Protein AF-A0A0F9I483-F1 (afdb_monomer_lite)

Foldseek 3Di:
DCVLCVVLVVLVADVVLLCVLCVVCLLLCLLCVLLVHHCVVCVPCLLPPQAQVSCQVSVVVLVVVLVVLQVCQVPVVSQDPVGDRVNVSNHVLNSLSSLCSNLVSCSSNLHDDDPVSLVSPLVSLDCVNVVVPPDDPVCSVVSNVNSVSSNVSSVVSNVVVVD

pLDDT: mean 85.79, std 10.81, range [48.97, 96.69]

Organism: NCBI:txid412755

Radius of gyration: 15.45 Å; chains: 1; bounding box: 38×33×45 Å

Secondary structure (DSSP, 8-state):
-HHHHHHHHHTT--THHHHTTSGGGHHHHHHHHHTT--HHHHTT-HHHHS-HHHHHHHHHHHHHHHHHHHHHHH-GGG--SSPPTTTT--SHHHHHHHHHHHHHHHHHHT----HHHHHHHHHHT-HHHHTTS---HHHHHHHHHHHHHHHHHHHHHHHHTT-

Structure (mmCIF, N/CA/C/O backbone):
data_AF-A0A0F9I483-F1
#
_entry.id   AF-A0A0F9I483-F1
#
loop_
_atom_site.group_PDB
_atom_site.id
_atom_site.type_symbol
_atom_site.label_atom_id
_atom_site.label_alt_id
_atom_site.label_comp_id
_atom_site.label_asym_id
_atom_site.label_entity_id
_atom_site.label_seq_id
_atom_site.pdbx_PDB_ins_code
_atom_site.Cartn_x
_atom_site.Cartn_y
_atom_site.Cartn_z
_atom_site.occ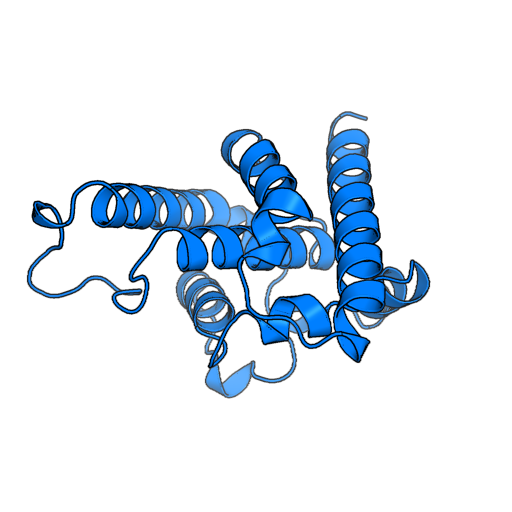upancy
_atom_site.B_iso_or_equiv
_atom_site.auth_seq_id
_atom_site.auth_comp_id
_atom_site.auth_asym_id
_atom_site.auth_atom_id
_atom_site.pdbx_PDB_model_num
ATOM 1 N N . MET A 1 1 ? -13.875 12.652 8.791 1.00 48.97 1 MET A N 1
ATOM 2 C CA . MET A 1 1 ? -13.293 12.357 7.469 1.00 48.97 1 MET A CA 1
ATOM 3 C C . MET A 1 1 ? -12.050 13.203 7.185 1.00 48.97 1 MET A C 1
ATOM 5 O O . MET A 1 1 ? -11.008 12.592 7.037 1.00 48.97 1 MET A O 1
ATOM 9 N N . LEU A 1 2 ? -12.075 14.548 7.303 1.00 53.81 2 LEU A N 1
ATOM 10 C CA . LEU A 1 2 ? -10.842 15.360 7.508 1.00 53.81 2 LEU A CA 1
ATOM 11 C C . LEU A 1 2 ? -9.978 14.794 8.660 1.00 53.81 2 LEU A C 1
ATOM 13 O O . LEU A 1 2 ? -8.786 14.566 8.518 1.00 53.81 2 LEU A O 1
ATOM 17 N N . LYS A 1 3 ? -10.641 14.369 9.744 1.00 59.66 3 LYS A N 1
ATOM 18 C CA . LYS A 1 3 ? -10.014 13.845 10.966 1.00 59.66 3 LYS A CA 1
ATOM 19 C C . LYS A 1 3 ? -9.013 12.686 10.810 1.00 59.66 3 LYS A C 1
ATOM 21 O O . LYS A 1 3 ? -8.141 12.621 11.661 1.00 59.66 3 LYS A O 1
ATOM 26 N N . VAL A 1 4 ? -9.130 11.771 9.834 1.00 65.25 4 VAL A N 1
ATOM 27 C CA . VAL A 1 4 ? -8.227 10.590 9.764 1.00 65.25 4 VAL A CA 1
ATOM 28 C C . VAL A 1 4 ? -6.955 10.905 8.986 1.00 65.25 4 VAL A C 1
ATOM 30 O O . VAL A 1 4 ? -5.868 10.588 9.451 1.00 65.25 4 VAL A O 1
ATOM 33 N N . MET A 1 5 ? -7.063 11.601 7.852 1.00 69.12 5 MET A N 1
ATOM 34 C CA . MET A 1 5 ? -5.885 12.114 7.147 1.00 69.12 5 MET A CA 1
ATOM 35 C C . MET A 1 5 ? -5.147 13.144 8.010 1.00 69.12 5 MET A C 1
ATOM 37 O O . MET A 1 5 ? -3.932 13.045 8.159 1.00 69.12 5 MET A O 1
ATOM 41 N N . ASP A 1 6 ? -5.885 14.031 8.685 1.00 73.56 6 ASP A N 1
ATOM 42 C CA . ASP A 1 6 ? -5.318 14.939 9.685 1.00 73.56 6 ASP A CA 1
ATOM 43 C C . ASP A 1 6 ? -4.667 14.180 10.847 1.00 73.56 6 ASP A C 1
ATOM 45 O O . ASP A 1 6 ? -3.676 14.646 11.395 1.00 73.56 6 ASP A O 1
ATOM 49 N N . GLU A 1 7 ? -5.203 13.022 11.244 1.00 79.00 7 GLU A N 1
ATOM 50 C CA . GLU A 1 7 ? -4.626 12.188 12.303 1.00 79.00 7 GLU A CA 1
ATOM 51 C C . GLU A 1 7 ? -3.341 11.495 11.842 1.00 79.00 7 GLU A C 1
ATOM 53 O O . GLU A 1 7 ? -2.370 11.494 12.589 1.00 79.00 7 GLU A O 1
ATOM 58 N N . LEU A 1 8 ? -3.283 10.953 10.623 1.00 82.12 8 LEU A N 1
ATOM 59 C CA . LEU A 1 8 ? -2.049 10.377 10.076 1.00 82.12 8 LEU A CA 1
ATOM 60 C C . LEU A 1 8 ? -0.957 11.446 9.946 1.00 82.12 8 LEU A C 1
ATOM 62 O O . LEU A 1 8 ? 0.169 11.228 10.393 1.00 82.12 8 LEU A O 1
ATOM 66 N N . ILE A 1 9 ? -1.318 12.631 9.444 1.00 82.88 9 ILE A N 1
ATOM 67 C CA . ILE A 1 9 ? -0.421 13.792 9.365 1.00 82.88 9 ILE A CA 1
ATOM 68 C C . ILE A 1 9 ? 0.003 14.245 10.768 1.00 82.88 9 ILE A C 1
ATOM 70 O O . ILE A 1 9 ? 1.183 14.494 11.008 1.00 82.88 9 ILE A O 1
ATOM 74 N N . ARG A 1 10 ? -0.921 14.286 11.737 1.00 84.62 10 ARG A N 1
ATOM 75 C CA . ARG A 1 10 ? -0.621 14.591 13.148 1.00 84.62 10 ARG A CA 1
ATOM 76 C C . ARG A 1 10 ? 0.316 13.560 13.773 1.00 84.62 10 ARG A C 1
ATOM 78 O O . ARG A 1 10 ? 1.150 13.924 14.596 1.00 84.62 10 ARG A O 1
ATOM 85 N N . ARG A 1 11 ? 0.220 12.295 13.361 1.00 82.50 11 ARG A N 1
ATOM 86 C CA . ARG A 1 11 ? 1.154 11.217 13.725 1.00 82.50 11 ARG A CA 1
ATOM 87 C C . ARG A 1 11 ? 2.468 11.265 12.941 1.00 82.50 11 ARG A C 1
ATOM 89 O O . ARG A 1 11 ? 3.332 10.419 13.150 1.00 82.50 11 ARG A O 1
ATOM 96 N N . GLY A 1 12 ? 2.643 12.269 12.084 1.00 82.62 12 GLY A N 1
ATOM 97 C CA . GLY A 1 12 ? 3.871 12.540 11.350 1.00 82.62 12 GLY A CA 1
ATOM 98 C C . GLY A 1 12 ? 4.027 11.745 10.058 1.00 82.62 12 GLY A C 1
ATOM 99 O O . GLY A 1 12 ? 5.083 11.854 9.438 1.00 82.62 12 GLY A O 1
ATOM 100 N N . LEU A 1 13 ? 3.019 10.965 9.649 1.00 85.88 13 LEU A N 1
ATOM 101 C CA . LEU A 1 13 ? 3.031 10.293 8.355 1.00 85.88 13 LEU A CA 1
ATOM 102 C C . LEU A 1 13 ? 2.711 11.318 7.267 1.00 85.88 13 LEU A C 1
ATOM 104 O O . LEU A 1 13 ? 1.664 11.961 7.318 1.00 85.88 13 LEU A O 1
ATOM 108 N N . ASN A 1 14 ? 3.581 11.435 6.266 1.00 84.94 14 ASN A N 1
ATOM 109 C CA . ASN A 1 14 ? 3.236 12.102 5.019 1.00 84.94 14 ASN A CA 1
ATOM 110 C C . ASN A 1 14 ? 2.712 11.053 4.020 1.00 84.94 14 ASN A C 1
ATOM 112 O O . ASN A 1 14 ? 3.526 10.383 3.394 1.00 84.94 14 ASN A O 1
ATOM 116 N N . PRO A 1 15 ? 1.392 10.870 3.859 1.00 74.31 15 PRO A N 1
ATOM 117 C CA . PRO A 1 15 ? 0.861 9.845 2.961 1.00 74.31 15 PRO A CA 1
ATOM 118 C C . PRO A 1 15 ? 1.107 10.153 1.480 1.00 74.31 15 PRO A C 1
ATOM 120 O O . PRO A 1 15 ? 1.125 9.236 0.663 1.00 74.31 15 PRO A O 1
ATOM 123 N N . PHE A 1 16 ? 1.348 11.422 1.134 1.00 74.75 16 PHE A N 1
ATOM 124 C CA . PHE A 1 16 ? 1.696 11.813 -0.230 1.00 74.75 16 PHE A CA 1
ATOM 125 C C . PHE A 1 16 ? 3.015 11.175 -0.686 1.00 74.75 16 PHE A C 1
ATOM 127 O O . PHE A 1 16 ? 3.128 10.802 -1.840 1.00 74.75 16 PHE A O 1
ATOM 134 N N . ASP A 1 17 ? 3.956 10.932 0.232 1.00 78.81 17 ASP A N 1
ATOM 135 C CA . ASP A 1 17 ? 5.231 10.248 -0.048 1.00 78.81 17 ASP A CA 1
ATOM 136 C C . ASP A 1 17 ? 5.059 8.797 -0.529 1.00 78.81 17 ASP A C 1
ATOM 138 O O . ASP A 1 17 ? 5.919 8.262 -1.219 1.00 78.81 17 ASP A O 1
ATOM 142 N N . ILE A 1 18 ? 3.962 8.138 -0.146 1.00 77.69 18 ILE A N 1
ATOM 143 C CA . ILE A 1 18 ? 3.635 6.782 -0.602 1.00 77.69 18 ILE A CA 1
ATOM 144 C C . ILE A 1 18 ? 2.791 6.849 -1.877 1.00 77.69 18 ILE A C 1
ATOM 146 O O . ILE A 1 18 ? 3.040 6.079 -2.796 1.00 77.69 18 ILE A O 1
ATOM 150 N N . ASN A 1 19 ? 1.844 7.786 -1.971 1.00 72.62 19 ASN A N 1
ATOM 151 C CA . ASN A 1 19 ? 1.052 7.974 -3.190 1.00 72.62 19 ASN A CA 1
ATOM 152 C C . ASN A 1 19 ? 1.914 8.400 -4.389 1.00 72.62 19 ASN A C 1
ATOM 154 O O . ASN A 1 19 ? 1.614 8.019 -5.510 1.00 72.62 19 ASN A O 1
ATOM 158 N N . GLU A 1 20 ? 3.002 9.143 -4.171 1.00 76.88 20 GLU A N 1
ATOM 159 C CA . GLU A 1 20 ? 3.948 9.521 -5.231 1.00 76.88 20 GLU A CA 1
ATOM 160 C C . GLU A 1 20 ? 4.688 8.320 -5.847 1.00 76.88 20 GLU A C 1
ATOM 162 O O . GLU A 1 20 ? 5.203 8.440 -6.958 1.00 76.88 20 GLU A O 1
ATOM 167 N N . LEU A 1 21 ? 4.722 7.165 -5.166 1.00 77.56 21 LEU A N 1
ATOM 168 C CA . LEU A 1 21 ? 5.232 5.919 -5.748 1.00 77.56 21 LEU A CA 1
ATOM 169 C C . LEU A 1 21 ? 4.247 5.256 -6.708 1.00 77.56 21 LEU A C 1
ATOM 171 O O . LEU A 1 21 ? 4.668 4.508 -7.585 1.00 77.56 21 LEU A O 1
ATOM 175 N N . ASP A 1 22 ? 2.951 5.509 -6.544 1.00 77.19 22 ASP A N 1
ATOM 176 C CA . ASP A 1 22 ? 1.921 5.015 -7.448 1.00 77.19 22 ASP A CA 1
ATOM 177 C C . ASP A 1 22 ? 1.876 5.913 -8.689 1.00 77.19 22 ASP A C 1
ATOM 179 O O . ASP A 1 22 ? 1.043 6.813 -8.809 1.00 77.19 22 ASP A O 1
ATOM 183 N N . HIS A 1 23 ? 2.844 5.724 -9.591 1.00 70.69 23 HIS A N 1
ATOM 184 C CA . HIS A 1 23 ? 2.950 6.497 -10.826 1.00 70.69 23 HIS A CA 1
ATOM 185 C C . HIS A 1 23 ? 1.619 6.477 -11.593 1.00 70.69 23 HIS A C 1
ATOM 187 O O . HIS A 1 23 ? 1.057 5.420 -11.857 1.00 70.69 23 HIS A O 1
ATOM 193 N N . GLU A 1 24 ? 1.110 7.663 -11.946 1.00 73.38 24 GLU A N 1
ATOM 194 C CA . GLU A 1 24 ? -0.213 7.851 -12.571 1.00 73.38 24 GLU A CA 1
ATOM 195 C C . GLU A 1 24 ? -1.411 7.349 -11.736 1.00 73.38 24 GLU A C 1
ATOM 197 O O . GLU A 1 24 ? -2.506 7.192 -12.279 1.00 73.38 24 GLU A O 1
ATOM 202 N N . HIS A 1 25 ? -1.239 7.144 -10.424 1.00 80.88 25 HIS A N 1
ATOM 203 C CA . HIS A 1 25 ? -2.281 6.687 -9.495 1.00 80.88 25 HIS A CA 1
ATOM 204 C C . HIS A 1 25 ? -2.912 5.347 -9.908 1.00 80.88 25 HIS A C 1
ATOM 206 O O . HIS A 1 25 ? -4.126 5.155 -9.799 1.00 80.88 25 HIS A O 1
ATOM 212 N N . GLN A 1 26 ? -2.117 4.430 -10.461 1.00 88.25 26 GLN A N 1
ATOM 213 C CA . GLN A 1 26 ? -2.612 3.201 -11.075 1.00 88.25 26 GLN A CA 1
ATOM 214 C C . GLN A 1 26 ? -3.216 2.222 -10.057 1.00 88.25 26 GLN A C 1
ATOM 216 O O . GLN A 1 26 ? -4.313 1.706 -10.301 1.00 88.25 26 GLN A O 1
ATOM 221 N N . TRP A 1 27 ? -2.567 1.995 -8.910 1.00 90.44 27 TRP A N 1
ATOM 222 C CA . TRP A 1 27 ? -3.110 1.181 -7.815 1.00 90.44 27 TRP A CA 1
ATOM 223 C C . TRP A 1 27 ? -4.307 1.842 -7.151 1.00 90.44 27 TRP A C 1
ATOM 225 O O . TRP A 1 27 ? -5.318 1.178 -6.913 1.00 90.44 27 TRP A O 1
ATOM 235 N N . GLU A 1 28 ? -4.216 3.140 -6.874 1.00 87.12 28 GLU A N 1
ATOM 236 C CA . GLU A 1 28 ? -5.311 3.934 -6.326 1.00 87.12 28 GLU A CA 1
ATOM 237 C C . GLU A 1 28 ? -6.558 3.809 -7.208 1.00 87.12 28 GLU A C 1
ATOM 239 O O . GLU A 1 28 ? -7.619 3.384 -6.739 1.00 87.12 28 GLU A O 1
ATOM 244 N N . ARG A 1 29 ? -6.416 4.096 -8.506 1.00 86.44 29 ARG A N 1
ATOM 245 C CA . ARG A 1 29 ? -7.482 3.949 -9.497 1.00 86.44 29 ARG A CA 1
ATOM 246 C C . ARG A 1 29 ? -8.014 2.526 -9.527 1.00 86.44 29 ARG A C 1
ATOM 248 O O . ARG A 1 29 ? -9.226 2.323 -9.512 1.00 86.44 29 ARG A O 1
ATOM 255 N N . PHE A 1 30 ? -7.125 1.538 -9.552 1.00 90.88 30 PHE A N 1
ATOM 256 C CA . PHE A 1 30 ? -7.514 0.136 -9.605 1.00 90.88 30 PHE A CA 1
ATOM 257 C C . PHE A 1 30 ? -8.378 -0.271 -8.406 1.00 90.88 30 PHE A C 1
ATOM 259 O O . PHE A 1 30 ? -9.435 -0.873 -8.605 1.00 90.88 30 PHE A O 1
ATOM 266 N N . PHE A 1 31 ? -7.985 0.097 -7.183 1.00 91.25 31 PHE A N 1
ATOM 267 C CA . PHE A 1 31 ? -8.763 -0.204 -5.982 1.00 91.25 31 PHE A CA 1
ATOM 268 C C . PHE A 1 31 ? -10.102 0.534 -5.947 1.00 91.25 31 PHE A C 1
ATOM 270 O O . PHE A 1 31 ? -11.111 -0.084 -5.606 1.00 91.25 31 PHE A O 1
ATOM 277 N N . LEU A 1 32 ? -10.147 1.815 -6.333 1.00 88.19 32 LEU A N 1
ATOM 278 C CA . LEU A 1 32 ? -11.410 2.558 -6.405 1.00 88.19 32 LEU A CA 1
ATOM 279 C C . LEU A 1 32 ? -12.373 1.919 -7.407 1.00 88.19 32 LEU A C 1
ATOM 281 O O . LEU A 1 32 ? -13.519 1.638 -7.061 1.00 88.19 32 LEU A O 1
ATOM 285 N N . GLU A 1 33 ? -11.902 1.605 -8.611 1.00 89.56 33 GLU A N 1
ATOM 286 C CA . GLU A 1 33 ? -12.759 1.002 -9.623 1.00 89.56 33 GLU A CA 1
ATOM 287 C C . GLU A 1 33 ? -13.196 -0.427 -9.251 1.00 89.56 33 GLU A C 1
ATOM 289 O O . GLU A 1 33 ? -14.297 -0.833 -9.619 1.00 89.56 33 GLU A O 1
ATOM 294 N N . LEU A 1 34 ? -12.363 -1.210 -8.547 1.00 90.81 34 LEU A N 1
ATOM 295 C CA . LEU A 1 34 ? -12.789 -2.501 -7.981 1.00 90.81 34 LEU A CA 1
ATOM 296 C C . LEU A 1 34 ? -13.900 -2.321 -6.944 1.00 90.81 34 LEU A C 1
ATOM 298 O O . LEU A 1 34 ? -14.825 -3.122 -6.894 1.00 90.81 34 LEU A O 1
ATOM 302 N N . CYS A 1 35 ? -13.854 -1.234 -6.177 1.00 89.44 35 CYS A N 1
ATOM 303 C CA . CYS A 1 35 ? -14.901 -0.879 -5.227 1.00 89.44 35 CYS A CA 1
ATOM 304 C C . CYS A 1 35 ? -16.151 -0.259 -5.882 1.00 89.44 35 CYS A C 1
ATOM 306 O O . CYS A 1 35 ? -17.030 0.236 -5.175 1.00 89.44 35 CYS A O 1
ATOM 308 N N . GLY A 1 36 ? -16.235 -0.247 -7.219 1.00 87.31 36 GLY A N 1
ATOM 309 C CA . GLY A 1 36 ? -17.342 0.357 -7.964 1.00 87.31 36 GLY A CA 1
ATOM 310 C C . GLY A 1 36 ? -17.355 1.888 -7.927 1.00 87.31 36 GLY A C 1
ATOM 311 O O . GLY A 1 36 ? -18.394 2.496 -8.178 1.00 87.31 36 GLY A O 1
ATOM 312 N N . LEU A 1 37 ? -16.224 2.511 -7.591 1.00 85.69 37 LEU A N 1
ATOM 313 C CA . LEU A 1 37 ? -16.071 3.957 -7.498 1.00 85.69 37 LEU A CA 1
ATOM 314 C C . LEU A 1 37 ? -15.388 4.494 -8.754 1.00 85.69 37 LEU A C 1
ATOM 316 O O . LEU A 1 37 ? -14.415 3.927 -9.249 1.00 85.69 37 LEU A O 1
ATOM 320 N N . ASP A 1 38 ? -15.894 5.613 -9.260 1.00 80.56 38 ASP A N 1
ATOM 321 C CA . ASP A 1 38 ? -15.312 6.279 -10.418 1.00 80.56 38 ASP A CA 1
ATOM 322 C C . ASP A 1 38 ? -14.125 7.154 -9.990 1.00 80.56 38 ASP A C 1
ATOM 324 O O . ASP A 1 38 ? -14.268 8.079 -9.186 1.00 80.56 38 ASP A O 1
ATOM 328 N N . PHE A 1 39 ? -12.945 6.858 -10.535 1.00 73.81 39 PHE A N 1
ATOM 329 C CA . PHE A 1 39 ? -11.713 7.586 -10.250 1.00 73.81 39 PHE A CA 1
ATOM 330 C C . PHE A 1 39 ? -11.771 9.048 -10.723 1.00 73.81 39 PHE A C 1
ATOM 332 O O . PHE A 1 39 ? -11.297 9.930 -10.006 1.00 73.81 39 PHE A O 1
ATOM 339 N N . GLU A 1 40 ? -12.408 9.344 -11.864 1.00 71.12 40 GLU A N 1
ATOM 340 C CA . GLU A 1 40 ? -12.457 10.708 -12.420 1.00 71.12 40 GLU A CA 1
ATOM 341 C C . GLU A 1 40 ? -13.258 11.664 -11.527 1.00 71.12 40 GLU A C 1
ATOM 343 O O . GLU A 1 40 ? -12.912 12.837 -11.379 1.00 71.12 40 GLU A O 1
ATOM 348 N N . THR A 1 41 ? -14.282 11.148 -10.848 1.00 64.19 41 THR A N 1
ATOM 349 C CA . THR A 1 41 ? -15.058 11.910 -9.857 1.00 64.19 41 THR A CA 1
ATOM 350 C C . THR A 1 41 ? -14.417 11.922 -8.462 1.00 64.19 41 THR A C 1
ATOM 352 O O . THR A 1 41 ? -14.828 12.708 -7.605 1.00 64.19 41 THR A O 1
ATOM 355 N N . SER A 1 42 ? -13.381 11.104 -8.236 1.00 61.69 42 SER A N 1
ATOM 356 C CA . SER A 1 42 ? -12.798 10.820 -6.913 1.00 61.69 42 SER A CA 1
ATOM 357 C C . SER A 1 42 ? -11.351 11.295 -6.727 1.00 61.69 42 SER A C 1
ATOM 359 O O . SER A 1 42 ? -10.808 11.129 -5.632 1.00 61.69 42 SER A O 1
ATOM 361 N N . TYR A 1 43 ? -10.758 11.945 -7.737 1.00 52.56 43 TYR A N 1
ATOM 362 C CA . TYR A 1 43 ? -9.336 12.335 -7.864 1.00 52.56 43 TYR A CA 1
ATOM 363 C C . TYR A 1 43 ? -8.735 13.142 -6.683 1.00 52.56 43 TYR A C 1
ATOM 365 O O . TYR A 1 43 ? -7.537 13.392 -6.636 1.00 52.56 43 TYR A O 1
ATOM 373 N N . SER A 1 44 ? -9.533 13.584 -5.702 1.00 53.56 44 SER A N 1
ATOM 374 C CA . SER A 1 44 ? -9.059 14.363 -4.538 1.00 53.56 44 SER A CA 1
ATOM 375 C C . SER A 1 44 ? -9.278 13.687 -3.180 1.00 53.56 44 SER A C 1
ATOM 377 O O . SER A 1 44 ? -9.193 14.343 -2.131 1.00 53.56 44 SER A O 1
ATOM 379 N N . CYS A 1 45 ? -9.656 12.405 -3.163 1.00 53.31 45 CYS A N 1
ATOM 380 C CA . CYS A 1 45 ? -10.287 11.859 -1.973 1.00 53.31 45 CYS A CA 1
ATOM 381 C C . CYS A 1 45 ? -10.258 10.336 -1.804 1.00 53.31 45 CYS A C 1
ATOM 383 O O . CYS A 1 45 ? -11.263 9.766 -1.377 1.00 53.31 45 CYS A O 1
ATOM 385 N N . LEU A 1 46 ? -9.092 9.701 -1.971 1.00 56.72 46 LEU A N 1
ATOM 386 C CA . LEU A 1 46 ? -8.835 8.323 -1.510 1.00 56.72 46 LEU A CA 1
ATOM 387 C C . LEU A 1 46 ? -9.516 8.015 -0.166 1.00 56.72 46 LEU A C 1
ATOM 389 O O . LEU A 1 46 ? -10.264 7.059 -0.059 1.00 56.72 46 LEU A O 1
ATOM 393 N N . GLY A 1 47 ? -9.360 8.893 0.832 1.00 54.97 47 GLY A N 1
ATOM 394 C CA . GLY A 1 47 ? -9.996 8.745 2.148 1.00 54.97 47 GLY A CA 1
ATOM 395 C C . GLY A 1 47 ? -11.393 9.366 2.323 1.00 54.97 47 GLY A C 1
ATOM 396 O O . GLY A 1 47 ? -11.911 9.320 3.438 1.00 54.97 47 GLY A O 1
ATOM 397 N N . LYS A 1 48 ? -11.993 10.003 1.301 1.00 63.25 48 LYS A N 1
ATOM 398 C CA . LYS A 1 48 ? -13.388 10.501 1.386 1.00 63.25 48 LYS A CA 1
ATOM 399 C C . LYS A 1 48 ? -14.398 9.643 0.629 1.00 63.25 48 LYS A C 1
ATOM 401 O O . LYS A 1 48 ? -15.576 9.735 0.957 1.00 63.25 48 LYS A O 1
ATOM 406 N N . VAL A 1 49 ? -13.967 8.861 -0.362 1.00 75.81 49 VAL A N 1
ATOM 407 C CA . VAL A 1 49 ? -14.893 8.085 -1.205 1.00 75.81 49 VAL A CA 1
ATOM 408 C C . VAL A 1 49 ? -14.982 6.633 -0.751 1.00 75.81 49 VAL A C 1
ATOM 410 O O . VAL A 1 49 ? -16.086 6.110 -0.612 1.00 75.81 49 VAL A O 1
ATOM 413 N N . ILE A 1 50 ? -13.852 5.992 -0.446 1.00 85.62 50 ILE A N 1
ATOM 414 C CA . ILE A 1 50 ? -13.872 4.622 0.065 1.00 85.62 50 ILE A CA 1
ATOM 415 C C . ILE A 1 50 ? -14.135 4.637 1.576 1.00 85.62 50 ILE A C 1
ATOM 417 O O . ILE A 1 50 ? -13.402 5.250 2.355 1.00 85.62 50 ILE A O 1
ATOM 421 N N . THR A 1 51 ? -15.227 4.010 2.006 1.00 89.06 51 THR A N 1
ATOM 422 C CA . THR A 1 51 ? -15.517 3.838 3.435 1.00 89.06 51 THR A CA 1
ATOM 423 C C . THR A 1 51 ? -14.912 2.536 3.940 1.00 89.06 51 THR A C 1
ATOM 425 O O . THR A 1 51 ? -14.474 1.689 3.158 1.00 89.06 51 THR A O 1
ATOM 428 N N . ARG A 1 52 ? -14.917 2.356 5.264 1.00 91.81 52 ARG A N 1
ATOM 429 C CA . ARG A 1 52 ? -14.553 1.086 5.892 1.00 91.81 52 ARG A CA 1
ATOM 430 C C . ARG A 1 52 ? -15.349 -0.072 5.309 1.00 91.81 52 ARG A C 1
ATOM 432 O O . ARG A 1 52 ? -14.773 -1.073 4.911 1.00 91.81 52 ARG A O 1
ATOM 439 N N . GLU A 1 53 ? -16.665 0.085 5.265 1.00 92.62 53 GLU A N 1
ATOM 440 C CA . GLU A 1 53 ? -17.606 -0.950 4.853 1.00 92.62 53 GLU A CA 1
ATOM 441 C C . GLU A 1 53 ? -17.389 -1.330 3.388 1.00 92.62 53 GLU A C 1
ATOM 443 O O . GLU A 1 53 ? -17.378 -2.512 3.060 1.00 92.62 53 GLU A O 1
ATOM 448 N N . VAL A 1 54 ? -17.157 -0.334 2.524 1.00 92.50 54 VAL A N 1
ATOM 449 C CA . VAL A 1 54 ? -16.853 -0.561 1.107 1.00 92.50 54 VAL A CA 1
ATOM 450 C C . VAL A 1 54 ? -15.531 -1.313 0.959 1.00 92.50 54 VAL A C 1
ATOM 452 O O . VAL A 1 54 ? -15.497 -2.350 0.300 1.00 92.50 54 VAL A O 1
ATOM 455 N N . LEU A 1 55 ? -14.455 -0.843 1.600 1.00 93.38 55 LEU A N 1
ATOM 456 C CA . LEU A 1 55 ? -13.155 -1.504 1.493 1.00 93.38 55 LEU A CA 1
ATOM 457 C C . LEU A 1 55 ? -13.207 -2.938 2.031 1.00 93.38 55 LEU A C 1
ATOM 459 O O . LEU A 1 55 ? -12.711 -3.846 1.376 1.00 93.38 55 LEU A O 1
ATOM 463 N N . GLU A 1 56 ? -13.820 -3.159 3.198 1.00 95.00 56 GLU A N 1
ATOM 464 C CA . GLU A 1 56 ? -13.933 -4.492 3.800 1.00 95.00 56 GLU A CA 1
ATOM 465 C C . GLU A 1 56 ? -14.772 -5.453 2.948 1.00 95.00 56 GLU A C 1
ATOM 467 O O . GLU A 1 56 ? -14.439 -6.639 2.898 1.00 95.00 56 GLU A O 1
ATOM 472 N N . TYR A 1 57 ? -15.811 -4.953 2.267 1.00 95.50 57 TYR A N 1
ATOM 473 C CA . TYR A 1 57 ? -16.653 -5.740 1.362 1.00 95.50 57 TYR A CA 1
ATOM 474 C C . TYR A 1 57 ? -15.875 -6.249 0.141 1.00 95.50 57 TYR A C 1
ATOM 476 O O . TYR A 1 57 ? -15.996 -7.418 -0.218 1.00 95.50 57 TYR A O 1
ATOM 484 N N . PHE A 1 58 ? -15.040 -5.400 -0.467 1.00 95.88 58 PHE A N 1
ATOM 485 C CA . PHE A 1 58 ? -14.249 -5.751 -1.656 1.00 95.88 58 PHE A CA 1
ATOM 486 C C . PHE A 1 58 ? -12.860 -6.317 -1.339 1.00 95.88 58 PHE A C 1
ATOM 488 O O . PHE A 1 58 ? -12.114 -6.674 -2.251 1.00 95.88 58 PHE A O 1
ATOM 495 N N . LEU A 1 59 ? -12.491 -6.420 -0.060 1.00 94.44 59 LEU A N 1
ATOM 496 C CA . LEU A 1 59 ? -11.127 -6.748 0.344 1.00 94.44 59 LEU A CA 1
ATOM 497 C C . LEU A 1 59 ? -10.662 -8.095 -0.212 1.00 94.44 59 LEU A C 1
ATOM 499 O O . LEU A 1 59 ? -9.573 -8.177 -0.767 1.00 94.44 59 LEU A O 1
ATOM 503 N N . ASP A 1 60 ? -11.496 -9.131 -0.133 1.00 94.19 60 ASP A N 1
ATOM 504 C CA . ASP A 1 60 ? -11.133 -10.463 -0.627 1.00 94.19 60 ASP A CA 1
ATOM 505 C C . ASP A 1 60 ? -10.928 -10.464 -2.153 1.00 94.19 60 ASP A C 1
ATOM 507 O O . ASP A 1 60 ? -10.029 -11.132 -2.666 1.00 94.19 60 ASP A O 1
ATOM 511 N N . GLU A 1 61 ? -11.710 -9.673 -2.895 1.00 95.12 61 GLU A N 1
ATOM 512 C CA . GLU A 1 61 ? -11.524 -9.500 -4.338 1.00 95.12 61 GLU A CA 1
ATOM 513 C C . GLU A 1 61 ? -10.217 -8.765 -4.653 1.00 95.12 61 GLU A C 1
ATOM 515 O O . GLU A 1 61 ? -9.443 -9.226 -5.496 1.00 95.12 61 GLU A O 1
ATOM 520 N N . ILE A 1 62 ? -9.927 -7.677 -3.935 1.00 94.75 62 ILE A N 1
ATOM 521 C CA . ILE A 1 62 ? -8.664 -6.936 -4.047 1.00 94.75 62 ILE A CA 1
ATOM 522 C C . ILE A 1 62 ? -7.471 -7.874 -3.822 1.00 94.75 62 ILE A C 1
ATOM 524 O O . ILE A 1 62 ? -6.546 -7.908 -4.638 1.00 94.75 62 ILE A O 1
ATOM 528 N N . LEU A 1 63 ? -7.508 -8.682 -2.758 1.00 94.25 63 LEU A N 1
ATOM 529 C CA . LEU A 1 63 ? -6.447 -9.640 -2.448 1.00 94.25 63 LEU A CA 1
ATOM 530 C C . LEU A 1 63 ? -6.281 -10.695 -3.543 1.00 94.25 63 LEU A C 1
ATOM 532 O O . LEU A 1 63 ? -5.157 -11.002 -3.941 1.00 94.25 63 LEU A O 1
ATOM 536 N N . ASN A 1 64 ? -7.388 -11.212 -4.079 1.00 93.81 64 ASN A N 1
ATOM 537 C CA . ASN A 1 64 ? -7.350 -12.163 -5.186 1.00 93.81 64 ASN A CA 1
ATOM 538 C C . ASN A 1 64 ? -6.671 -11.575 -6.429 1.00 93.81 64 ASN A C 1
ATOM 540 O O . ASN A 1 64 ? -5.929 -12.285 -7.108 1.00 93.81 64 ASN A O 1
ATOM 544 N N . TYR A 1 65 ? -6.891 -10.294 -6.732 1.00 93.69 65 TYR A N 1
ATOM 545 C CA . TYR A 1 65 ? -6.196 -9.630 -7.834 1.00 93.69 65 TYR A CA 1
ATOM 546 C C . TYR A 1 65 ? -4.704 -9.458 -7.566 1.00 93.69 65 TYR A C 1
ATOM 548 O O . TYR A 1 65 ? -3.903 -9.806 -8.430 1.00 93.69 65 TYR A O 1
ATOM 556 N N . ILE A 1 66 ? -4.317 -9.000 -6.373 1.00 92.75 66 ILE A N 1
ATOM 557 C CA . ILE A 1 66 ? -2.899 -8.848 -6.019 1.00 92.75 66 ILE A CA 1
ATOM 558 C C . ILE A 1 66 ? -2.166 -10.195 -6.121 1.00 92.75 66 ILE A C 1
ATOM 560 O O . ILE A 1 66 ? -1.081 -10.263 -6.699 1.00 92.75 66 ILE A O 1
ATOM 564 N N . HIS A 1 67 ? -2.773 -11.286 -5.639 1.00 92.38 67 HIS A N 1
ATOM 565 C CA . HIS A 1 67 ? -2.207 -12.630 -5.776 1.00 92.38 67 HIS A CA 1
ATOM 566 C C . HIS A 1 67 ? -2.059 -13.061 -7.239 1.00 92.38 67 HIS A C 1
ATOM 568 O O . HIS A 1 67 ? -0.999 -13.557 -7.615 1.00 92.38 67 HIS A O 1
ATOM 574 N N . LYS A 1 68 ? -3.074 -12.821 -8.079 1.00 92.62 68 LYS A N 1
ATOM 575 C CA . LYS A 1 68 ? -2.992 -13.110 -9.520 1.00 92.62 68 LYS A CA 1
ATOM 576 C C . LYS A 1 68 ? -1.888 -12.311 -10.202 1.00 92.62 68 LYS A C 1
ATOM 578 O O . LYS A 1 68 ? -1.169 -12.854 -11.033 1.00 92.62 68 LYS A O 1
ATOM 583 N N . PHE A 1 69 ? -1.737 -11.030 -9.871 1.00 93.44 69 PHE A N 1
ATOM 584 C CA . PHE A 1 69 ? -0.671 -10.219 -10.448 1.00 93.44 69 PHE A CA 1
ATOM 585 C C . PHE A 1 69 ? 0.705 -10.722 -10.024 1.00 93.44 69 PHE A C 1
ATOM 587 O O . PHE A 1 69 ? 1.577 -10.862 -10.876 1.00 93.44 69 PHE A O 1
ATOM 594 N N . LYS A 1 70 ? 0.879 -11.075 -8.746 1.00 92.94 70 LYS A N 1
ATOM 595 C CA . LYS A 1 70 ? 2.113 -11.693 -8.254 1.00 92.94 70 LYS A CA 1
ATOM 596 C C . LYS A 1 70 ? 2.434 -12.987 -9.010 1.00 92.94 70 LYS A C 1
ATOM 598 O O . LYS A 1 70 ? 3.557 -13.151 -9.471 1.00 92.94 70 LYS A O 1
ATOM 603 N N . GLU A 1 71 ? 1.447 -13.857 -9.208 1.00 92.44 71 GLU A N 1
ATOM 604 C CA . GLU A 1 71 ? 1.609 -15.103 -9.968 1.00 92.44 71 GLU A CA 1
ATOM 605 C C . GLU A 1 71 ? 2.029 -14.842 -11.427 1.00 92.44 71 GLU A C 1
ATOM 607 O O . GLU A 1 71 ? 2.919 -15.510 -11.953 1.00 92.44 71 GLU A O 1
ATOM 612 N N . ILE A 1 72 ? 1.441 -13.833 -12.078 1.00 92.00 72 ILE A N 1
ATOM 613 C CA . ILE A 1 72 ? 1.796 -13.428 -13.449 1.00 92.00 72 ILE A CA 1
ATOM 614 C C . ILE A 1 72 ? 3.209 -12.841 -13.516 1.00 92.00 72 ILE A C 1
ATOM 616 O O . ILE A 1 72 ? 3.924 -13.085 -14.486 1.00 92.00 72 ILE A O 1
ATOM 620 N N . VAL A 1 73 ? 3.612 -12.053 -12.520 1.00 92.25 73 VAL A N 1
ATOM 621 C CA . VAL A 1 73 ? 4.961 -11.481 -12.438 1.00 92.25 73 VAL A CA 1
ATOM 622 C C . VAL A 1 73 ? 6.004 -12.584 -12.245 1.00 92.25 73 VAL A C 1
ATOM 624 O O . VAL A 1 73 ? 7.032 -12.583 -12.919 1.00 92.25 73 VAL A O 1
ATOM 627 N N . GLU A 1 74 ? 5.729 -13.554 -11.371 1.00 93.38 74 GLU A N 1
ATOM 628 C CA . GLU A 1 74 ? 6.610 -14.701 -11.122 1.00 93.38 74 GLU A CA 1
ATOM 629 C C . GLU A 1 74 ? 6.643 -15.679 -12.309 1.00 93.38 74 GLU A C 1
ATOM 631 O O . GLU A 1 74 ? 7.669 -16.313 -12.567 1.00 93.38 74 GLU A O 1
ATOM 636 N N . ASN A 1 75 ? 5.546 -15.784 -13.064 1.00 92.19 75 ASN A N 1
ATOM 637 C CA . ASN A 1 75 ? 5.443 -16.627 -14.248 1.00 92.19 75 ASN A CA 1
ATOM 638 C C . ASN A 1 75 ? 4.737 -15.903 -15.413 1.00 92.19 75 ASN A C 1
ATOM 640 O O . ASN A 1 75 ? 3.537 -16.095 -15.646 1.00 92.19 75 ASN A O 1
ATOM 644 N N . PRO A 1 76 ? 5.487 -15.133 -16.227 1.00 87.06 76 PRO A N 1
ATOM 645 C CA . PRO A 1 76 ? 4.924 -14.337 -17.320 1.00 87.06 76 PRO A CA 1
ATOM 646 C C . PRO A 1 76 ? 4.171 -15.134 -18.395 1.00 87.06 76 PRO A C 1
ATOM 648 O O . PRO A 1 76 ? 3.389 -14.553 -19.147 1.00 87.06 76 PRO A O 1
ATOM 651 N N . ILE A 1 77 ? 4.364 -16.459 -18.473 1.00 89.62 77 ILE A N 1
ATOM 652 C CA . ILE A 1 77 ? 3.629 -17.345 -19.394 1.00 89.62 77 ILE A CA 1
ATOM 653 C C . ILE A 1 77 ? 2.133 -17.384 -19.042 1.00 89.62 77 ILE A C 1
ATOM 655 O O . ILE A 1 77 ? 1.300 -17.593 -19.922 1.00 89.62 77 ILE A O 1
ATOM 659 N N . LEU A 1 78 ? 1.782 -17.130 -17.778 1.00 86.50 78 LEU A N 1
ATOM 660 C CA . LEU A 1 78 ? 0.400 -17.076 -17.302 1.00 86.50 78 LEU A CA 1
ATOM 661 C C . LEU A 1 78 ? -0.318 -15.773 -17.675 1.00 86.50 78 LEU A C 1
ATOM 663 O O . LEU A 1 78 ? -1.516 -15.650 -17.421 1.00 86.50 78 LEU A O 1
ATOM 667 N N . ARG A 1 79 ? 0.377 -14.795 -18.282 1.00 84.62 79 ARG A N 1
ATOM 668 C CA . ARG A 1 79 ? -0.222 -13.513 -18.670 1.00 84.62 79 ARG A CA 1
ATOM 669 C C . ARG A 1 79 ? -1.348 -13.757 -19.694 1.00 84.62 79 ARG A C 1
ATOM 671 O O . ARG A 1 79 ? -1.076 -14.204 -20.812 1.00 84.62 79 ARG A O 1
ATOM 678 N N . PRO A 1 80 ? -2.611 -13.463 -19.346 1.00 82.75 80 PRO A N 1
ATOM 679 C CA . PRO A 1 80 ? -3.743 -13.832 -20.184 1.00 82.75 80 PRO A CA 1
ATOM 680 C C . PRO A 1 80 ? -3.864 -12.944 -21.425 1.00 82.75 80 PRO A C 1
ATOM 682 O O . PRO A 1 80 ? -3.367 -11.815 -21.479 1.00 82.75 80 PRO A O 1
ATOM 685 N N . LYS A 1 81 ? -4.559 -13.482 -22.433 1.00 84.00 81 LYS A N 1
ATOM 686 C CA . LYS A 1 81 ? -4.977 -12.776 -23.649 1.00 84.00 81 LYS A CA 1
ATOM 687 C C . L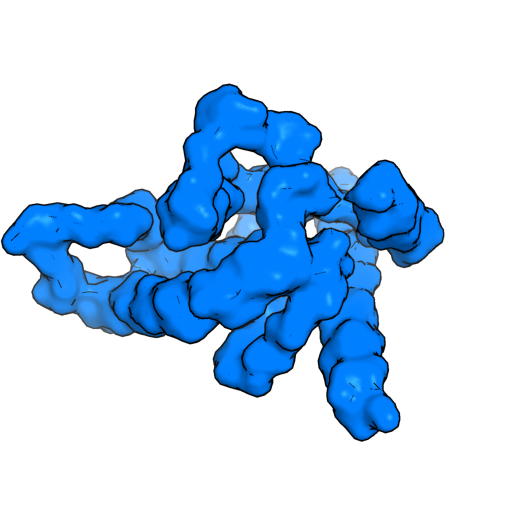YS A 1 81 ? -6.496 -12.959 -23.800 1.00 84.00 81 LYS A C 1
ATOM 689 O O . LYS A 1 81 ? -6.914 -14.092 -24.039 1.00 84.00 81 LYS A O 1
ATOM 694 N N . PRO A 1 82 ? -7.322 -11.901 -23.668 1.00 81.38 82 PRO A N 1
ATOM 695 C CA . PRO A 1 82 ? -6.957 -10.483 -23.538 1.00 81.38 82 PRO A CA 1
ATOM 696 C C . PRO A 1 82 ? -6.346 -10.111 -22.166 1.00 81.38 82 PRO A C 1
ATOM 698 O O . PRO A 1 82 ? -6.461 -10.895 -21.222 1.00 81.38 82 PRO A O 1
ATOM 701 N N . PRO A 1 83 ? -5.684 -8.938 -22.052 1.00 79.19 83 PRO A N 1
ATOM 702 C CA . PRO A 1 83 ? -5.073 -8.481 -20.804 1.00 79.19 83 PRO A CA 1
ATOM 703 C C . PRO A 1 83 ? -6.105 -8.326 -19.682 1.00 79.19 83 PRO A C 1
ATOM 705 O O . PRO A 1 83 ? -7.230 -7.890 -19.924 1.00 79.19 83 PRO A O 1
ATOM 708 N N . LEU A 1 84 ? -5.707 -8.641 -18.447 1.00 79.19 84 LEU A N 1
ATOM 709 C CA . LEU A 1 84 ? -6.515 -8.330 -17.267 1.00 79.19 84 LEU A CA 1
ATOM 710 C C . LEU A 1 84 ? -6.574 -6.822 -17.037 1.00 79.19 84 LEU A C 1
ATOM 712 O O . LEU A 1 84 ? -5.659 -6.076 -17.397 1.00 79.19 84 LEU A O 1
ATOM 716 N N . LYS A 1 85 ? -7.614 -6.401 -16.318 1.00 79.38 85 LYS A N 1
ATOM 717 C CA . LYS A 1 85 ? -7.581 -5.142 -15.580 1.00 79.38 85 LYS A CA 1
ATOM 718 C C . LYS A 1 85 ? -6.334 -5.137 -14.684 1.00 79.38 85 LYS A C 1
ATOM 720 O O . LYS A 1 85 ? -6.101 -6.129 -14.002 1.00 79.38 85 LYS A O 1
ATOM 725 N N . GLY A 1 86 ? -5.534 -4.070 -14.718 1.00 78.81 86 GLY A N 1
ATOM 726 C CA . GLY A 1 86 ? -4.238 -4.027 -14.024 1.00 78.81 86 GLY A CA 1
ATOM 727 C C . GLY A 1 86 ? -3.042 -4.524 -14.845 1.00 78.81 86 GLY A C 1
ATOM 728 O O . GLY A 1 86 ? -2.008 -4.858 -14.283 1.00 78.81 86 GLY A O 1
ATOM 729 N N . SER A 1 87 ? -3.142 -4.582 -16.180 1.00 79.19 87 SER A N 1
ATOM 730 C CA . SER A 1 87 ? -2.048 -5.035 -17.063 1.00 79.19 87 SER A CA 1
ATOM 731 C C . SER A 1 87 ? -0.756 -4.209 -16.988 1.00 79.19 87 SER A C 1
ATOM 733 O O . SER A 1 87 ? 0.257 -4.626 -17.554 1.00 79.19 87 SER A O 1
ATOM 735 N N . TRP A 1 88 ? -0.824 -3.039 -16.352 1.00 84.31 88 TRP A N 1
ATOM 736 C CA . TRP A 1 88 ? 0.302 -2.157 -16.064 1.00 84.31 88 TRP A CA 1
ATOM 737 C C . TRP A 1 88 ? 1.231 -2.715 -14.980 1.00 84.31 88 TRP A C 1
ATOM 739 O O . TRP A 1 88 ? 2.395 -2.344 -14.974 1.00 84.31 88 TRP A O 1
ATOM 749 N N . VAL A 1 89 ? 0.771 -3.669 -14.157 1.00 87.06 89 VAL A N 1
ATOM 750 C CA . VAL A 1 89 ? 1.646 -4.405 -13.238 1.00 87.06 89 VAL A CA 1
ATOM 751 C C . VAL A 1 89 ? 2.647 -5.227 -14.057 1.00 87.06 89 VAL A C 1
ATOM 753 O O . VAL A 1 89 ? 2.294 -6.181 -14.770 1.00 87.06 89 VAL A O 1
ATOM 756 N N . ALA A 1 90 ? 3.906 -4.818 -13.997 1.00 85.69 90 ALA A N 1
ATOM 757 C CA . ALA A 1 90 ? 4.989 -5.338 -14.809 1.00 85.69 90 ALA A CA 1
ATOM 758 C C . ALA A 1 90 ? 5.939 -6.211 -13.991 1.00 85.69 90 ALA A C 1
ATOM 760 O O . ALA A 1 90 ? 6.387 -7.243 -14.500 1.00 85.69 90 ALA A O 1
ATOM 761 N N . ASP A 1 91 ? 6.210 -5.836 -12.742 1.00 90.69 91 ASP A N 1
ATOM 762 C CA . ASP A 1 91 ? 7.170 -6.530 -11.892 1.00 90.69 91 ASP A CA 1
ATOM 763 C C . ASP A 1 91 ? 6.752 -6.590 -10.410 1.00 90.69 91 ASP A C 1
ATOM 765 O O . ASP A 1 91 ? 5.627 -6.273 -10.023 1.00 90.69 91 ASP A O 1
ATOM 769 N N . MET A 1 92 ? 7.654 -7.101 -9.565 1.00 92.12 92 MET A N 1
ATOM 770 C CA . MET A 1 92 ? 7.400 -7.214 -8.129 1.00 92.12 92 MET A CA 1
ATOM 771 C C . MET A 1 92 ? 7.404 -5.855 -7.429 1.00 92.12 92 MET A C 1
ATOM 773 O O . MET A 1 92 ? 6.784 -5.738 -6.373 1.00 92.12 92 MET A O 1
ATOM 777 N N . ASP A 1 93 ? 8.092 -4.855 -7.984 1.00 91.56 93 ASP A N 1
ATOM 778 C CA . ASP A 1 93 ? 8.135 -3.510 -7.420 1.00 91.56 93 ASP A CA 1
ATOM 779 C C . ASP A 1 93 ? 6.731 -2.905 -7.394 1.00 91.56 93 ASP A C 1
ATOM 781 O O . ASP A 1 93 ? 6.273 -2.449 -6.339 1.00 91.56 93 ASP A O 1
ATOM 785 N N . ASP A 1 94 ? 6.014 -3.046 -8.513 1.00 91.50 94 ASP A N 1
ATOM 786 C CA . ASP A 1 94 ? 4.614 -2.647 -8.652 1.00 91.50 94 ASP A CA 1
ATOM 787 C C . ASP A 1 94 ? 3.731 -3.322 -7.596 1.00 91.50 94 ASP A C 1
ATOM 789 O O . ASP A 1 94 ? 2.940 -2.660 -6.927 1.00 91.50 94 ASP A O 1
ATOM 793 N N . ILE A 1 95 ? 3.880 -4.635 -7.383 1.00 94.25 95 ILE A N 1
ATOM 794 C CA . ILE A 1 95 ? 3.099 -5.389 -6.384 1.00 94.25 95 ILE A CA 1
ATOM 795 C C . ILE A 1 95 ? 3.278 -4.810 -4.978 1.00 94.25 95 ILE A C 1
ATOM 797 O O . ILE A 1 95 ? 2.313 -4.650 -4.226 1.00 94.25 95 ILE A O 1
ATOM 801 N N . TYR A 1 96 ? 4.513 -4.500 -4.601 1.00 94.00 96 TYR A N 1
ATOM 802 C CA . TYR A 1 96 ? 4.812 -3.953 -3.283 1.00 94.00 96 TYR A CA 1
ATOM 803 C C . TYR A 1 96 ? 4.337 -2.509 -3.117 1.00 94.00 96 TYR A C 1
ATOM 805 O O . TYR A 1 96 ? 3.924 -2.154 -2.013 1.00 94.00 96 TYR A O 1
ATOM 813 N N . ILE A 1 97 ? 4.323 -1.701 -4.181 1.00 92.50 97 ILE A N 1
ATOM 814 C CA . ILE A 1 97 ? 3.643 -0.396 -4.169 1.00 92.50 97 ILE A CA 1
ATOM 815 C C . ILE A 1 97 ? 2.149 -0.605 -3.899 1.00 92.50 97 ILE A C 1
ATOM 817 O O . ILE A 1 97 ? 1.596 0.037 -3.006 1.00 92.50 97 ILE A O 1
ATOM 821 N N . GLY A 1 98 ? 1.521 -1.584 -4.556 1.00 93.94 98 GLY A N 1
ATOM 822 C CA . GLY A 1 98 ? 0.128 -1.955 -4.306 1.00 93.94 98 GLY A CA 1
ATOM 823 C C . GLY A 1 98 ? -0.155 -2.316 -2.852 1.00 93.94 98 GLY A C 1
ATOM 824 O O . GLY A 1 98 ? -1.152 -1.865 -2.286 1.00 93.94 98 GLY A O 1
ATOM 825 N N . TYR A 1 99 ? 0.750 -3.054 -2.203 1.00 95.81 99 TYR A N 1
ATOM 826 C CA . TYR A 1 99 ? 0.649 -3.308 -0.765 1.00 95.81 99 TYR A CA 1
ATOM 827 C C . TYR A 1 99 ? 0.760 -2.024 0.067 1.00 95.81 99 TYR A C 1
ATOM 829 O O . TYR A 1 99 ? -0.039 -1.846 0.987 1.00 95.81 99 TYR A O 1
ATOM 837 N N . GLN A 1 100 ? 1.683 -1.106 -0.242 1.00 94.06 100 GLN A N 1
ATOM 838 C CA . GLN A 1 100 ? 1.769 0.169 0.483 1.00 94.06 100 GLN A CA 1
ATOM 839 C C . GLN A 1 100 ? 0.477 0.995 0.341 1.00 94.06 100 GLN A C 1
ATOM 841 O O . GLN A 1 100 ? -0.041 1.490 1.346 1.00 94.06 100 GLN A O 1
ATOM 846 N N . ILE A 1 101 ? -0.088 1.085 -0.867 1.00 92.69 101 ILE A N 1
ATOM 847 C CA . ILE A 1 101 ? -1.341 1.810 -1.132 1.00 92.69 101 ILE A CA 1
ATOM 848 C C . ILE A 1 101 ? -2.528 1.145 -0.420 1.00 92.69 101 ILE A C 1
ATOM 850 O O . ILE A 1 101 ? -3.321 1.829 0.232 1.00 92.69 101 ILE A O 1
ATOM 854 N N . LEU A 1 102 ? -2.624 -0.188 -0.447 1.00 94.44 102 LEU A N 1
ATOM 855 C CA . LEU A 1 102 ? -3.646 -0.920 0.306 1.00 94.44 102 LEU A CA 1
ATOM 856 C C . LEU A 1 102 ? -3.505 -0.690 1.819 1.00 94.44 102 LEU A C 1
ATOM 858 O O . LEU A 1 102 ? -4.497 -0.464 2.511 1.00 94.44 102 LEU A O 1
ATOM 862 N N . GLY A 1 103 ? -2.278 -0.698 2.344 1.00 94.88 103 GLY A N 1
ATOM 863 C CA . GLY A 1 103 ? -2.011 -0.404 3.750 1.00 94.88 103 GLY A CA 1
ATOM 864 C C . GLY A 1 103 ? -2.452 1.009 4.143 1.00 94.88 103 GLY A C 1
ATOM 865 O O . GLY A 1 103 ? -3.064 1.188 5.197 1.00 94.88 103 GLY A O 1
ATOM 866 N N . LEU A 1 104 ? -2.216 2.006 3.286 1.00 92.38 104 LEU A N 1
ATOM 867 C CA . LEU A 1 104 ? -2.734 3.359 3.492 1.00 92.38 104 LEU A CA 1
ATOM 868 C C . LEU A 1 104 ? -4.262 3.391 3.516 1.00 92.38 104 LEU A C 1
ATOM 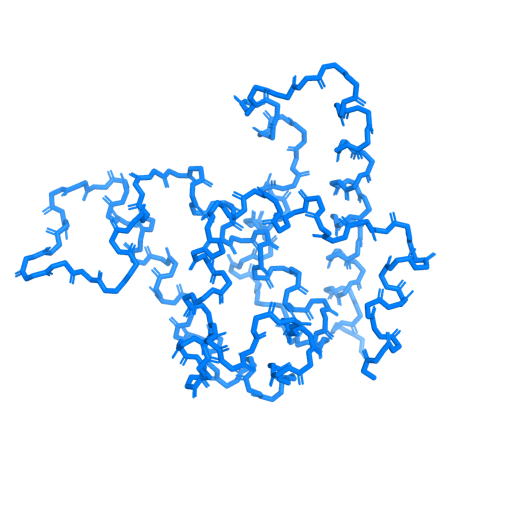870 O O . LEU A 1 104 ? -4.839 3.975 4.431 1.00 92.38 104 LEU A O 1
ATOM 874 N N . LEU A 1 105 ? -4.917 2.750 2.548 1.00 90.88 105 LEU A N 1
ATOM 875 C CA . LEU A 1 105 ? -6.376 2.641 2.479 1.00 90.88 105 LEU A CA 1
ATOM 876 C C . LEU A 1 105 ? -6.978 2.030 3.747 1.00 90.88 105 LEU A C 1
ATOM 878 O O . LEU A 1 105 ? -7.958 2.548 4.289 1.00 90.88 105 LEU A O 1
ATOM 882 N N . ILE A 1 106 ? -6.356 0.970 4.258 1.00 93.44 106 ILE A N 1
ATOM 883 C CA . ILE A 1 106 ? -6.751 0.317 5.507 1.00 93.44 106 ILE A CA 1
ATOM 884 C C . ILE A 1 106 ? -6.630 1.286 6.688 1.00 93.44 106 ILE A C 1
ATOM 886 O O . ILE A 1 106 ? -7.580 1.428 7.458 1.00 93.44 106 ILE A O 1
ATOM 890 N N . LEU A 1 107 ? -5.512 2.012 6.811 1.00 91.88 107 LEU A N 1
ATOM 891 C CA . LEU A 1 107 ? -5.338 3.014 7.870 1.00 91.88 107 LEU A CA 1
ATOM 892 C C . LEU A 1 107 ? -6.331 4.179 7.744 1.00 91.88 107 LEU A C 1
ATOM 894 O O . LEU A 1 107 ? -6.847 4.657 8.754 1.00 91.88 107 LEU A O 1
ATOM 898 N N . TYR A 1 108 ? -6.616 4.637 6.523 1.00 87.88 108 TYR A N 1
ATOM 899 C CA . TYR A 1 108 ? -7.549 5.737 6.268 1.00 87.88 108 TYR A CA 1
ATOM 900 C C . TYR A 1 108 ? -8.982 5.408 6.653 1.00 87.88 108 TYR A C 1
ATOM 902 O O . TYR A 1 108 ? -9.706 6.257 7.177 1.00 87.88 108 TYR A O 1
ATOM 910 N N . THR A 1 109 ? -9.396 4.185 6.362 1.00 88.75 109 THR A N 1
ATOM 911 C CA . THR A 1 109 ? -10.764 3.727 6.594 1.00 88.75 109 THR A CA 1
ATOM 912 C C . THR A 1 109 ? -10.928 3.057 7.952 1.00 88.75 109 THR A C 1
ATOM 914 O O . THR A 1 109 ? -12.054 2.858 8.400 1.00 88.75 109 THR A O 1
ATOM 917 N N . ASN A 1 110 ? -9.822 2.734 8.632 1.00 91.25 110 ASN A N 1
ATOM 918 C CA . ASN A 1 110 ? -9.809 1.873 9.809 1.00 91.25 110 ASN A CA 1
ATOM 919 C C . ASN A 1 110 ? -10.485 0.512 9.523 1.00 91.25 110 ASN A C 1
ATOM 921 O O . ASN A 1 110 ? -11.208 -0.024 10.368 1.00 91.25 110 ASN A O 1
ATOM 925 N N . ALA A 1 111 ? -10.287 -0.012 8.311 1.00 93.12 111 ALA A N 1
ATOM 926 C CA . ALA A 1 111 ? -10.742 -1.336 7.897 1.00 93.12 111 ALA A CA 1
ATOM 927 C C . ALA A 1 111 ? -9.916 -2.453 8.534 1.00 93.12 111 ALA A C 1
ATOM 929 O O . ALA A 1 111 ? -8.816 -2.220 9.035 1.00 93.12 111 ALA A O 1
ATOM 930 N N . ARG A 1 112 ? -10.441 -3.680 8.496 1.00 94.94 112 ARG A N 1
ATOM 931 C CA . ARG A 1 112 ? -9.696 -4.872 8.905 1.00 94.94 112 ARG A CA 1
ATOM 932 C C . ARG A 1 112 ? -8.416 -5.022 8.081 1.00 94.94 112 ARG A C 1
ATOM 934 O O . ARG A 1 112 ? -8.434 -4.845 6.865 1.00 94.94 112 ARG A O 1
ATOM 941 N N . LEU A 1 113 ? -7.336 -5.433 8.731 1.00 95.06 113 LEU A N 1
ATOM 942 C CA . LEU A 1 113 ? -6.055 -5.741 8.116 1.00 95.06 113 LEU A CA 1
ATOM 943 C C . LEU A 1 113 ? -5.867 -7.262 8.014 1.00 95.06 113 LEU A C 1
ATOM 945 O O . LEU A 1 113 ? -5.587 -7.909 9.029 1.00 95.06 113 LEU A O 1
ATOM 949 N N . PRO A 1 114 ? -6.014 -7.871 6.825 1.00 93.44 114 PRO A N 1
ATOM 950 C CA . PRO A 1 114 ? -5.879 -9.316 6.650 1.00 93.44 114 PRO A CA 1
ATOM 951 C C . PRO A 1 114 ? -4.463 -9.793 6.985 1.00 93.44 114 PRO A C 1
ATOM 953 O O . PRO A 1 114 ? -3.483 -9.074 6.772 1.00 93.44 114 PRO A O 1
ATOM 956 N N . PHE A 1 115 ? -4.349 -10.999 7.541 1.00 91.06 115 PHE A N 1
ATOM 957 C CA . PHE A 1 115 ? -3.053 -11.547 7.957 1.00 91.06 115 PHE A CA 1
ATOM 958 C C . PHE A 1 115 ? -2.145 -11.803 6.748 1.00 91.06 115 PHE A C 1
ATOM 960 O O . PHE A 1 115 ? -0.946 -11.557 6.803 1.00 91.06 115 PHE A O 1
ATOM 967 N N . GLU A 1 116 ? -2.753 -12.208 5.639 1.00 89.56 116 GLU A N 1
ATOM 968 C CA . GLU A 1 116 ? -2.133 -12.571 4.371 1.00 89.56 116 GLU A CA 1
ATOM 969 C C . GLU A 1 116 ? -1.328 -11.420 3.754 1.00 89.56 116 GLU A C 1
ATOM 971 O O . GLU A 1 116 ? -0.321 -11.657 3.092 1.00 89.56 116 GLU A O 1
ATOM 976 N N . VAL A 1 117 ? -1.740 -10.171 3.999 1.00 92.75 117 VAL A N 1
ATOM 977 C CA . VAL A 1 117 ? -1.056 -8.976 3.477 1.00 92.75 117 VAL A CA 1
ATOM 978 C C . VAL A 1 117 ? -0.275 -8.207 4.526 1.00 92.75 117 VAL A C 1
ATOM 980 O O . VAL A 1 117 ? 0.498 -7.322 4.173 1.00 92.75 117 VAL A O 1
ATOM 983 N N . TYR A 1 118 ? -0.437 -8.542 5.807 1.00 95.62 118 TYR A N 1
ATOM 984 C CA . TYR A 1 118 ? 0.247 -7.858 6.900 1.00 95.62 118 TYR A CA 1
ATOM 985 C C . TYR A 1 118 ? 1.768 -7.887 6.713 1.00 95.62 118 TYR A C 1
ATOM 987 O O . TYR A 1 118 ? 2.412 -6.837 6.681 1.00 95.62 118 TYR A O 1
ATOM 995 N N . ASP A 1 119 ? 2.333 -9.077 6.510 1.00 95.81 119 ASP A N 1
ATOM 996 C CA . ASP A 1 119 ? 3.778 -9.241 6.336 1.00 95.81 119 ASP A CA 1
ATOM 997 C C . ASP A 1 119 ? 4.275 -8.613 5.028 1.00 95.81 119 ASP A C 1
ATOM 999 O O . ASP A 1 119 ? 5.370 -8.052 4.995 1.00 95.81 119 ASP A O 1
ATOM 1003 N N . ALA A 1 120 ? 3.460 -8.637 3.968 1.00 95.44 120 ALA A N 1
ATOM 1004 C CA . ALA A 1 120 ? 3.797 -8.028 2.685 1.00 95.44 120 ALA A CA 1
ATOM 1005 C C . ALA A 1 120 ? 3.851 -6.494 2.772 1.00 95.44 120 ALA A C 1
ATOM 1007 O O . ALA A 1 120 ? 4.808 -5.886 2.290 1.00 95.44 120 ALA A O 1
ATOM 1008 N N . ILE A 1 121 ? 2.887 -5.875 3.464 1.00 96.00 121 ILE A N 1
ATOM 1009 C CA . ILE A 1 121 ? 2.900 -4.440 3.765 1.00 96.00 121 ILE A CA 1
ATOM 1010 C C . ILE A 1 121 ? 4.153 -4.111 4.572 1.00 96.00 121 ILE A C 1
ATOM 1012 O O . ILE A 1 121 ? 4.933 -3.256 4.164 1.00 96.00 121 ILE A O 1
ATOM 1016 N N . LEU A 1 122 ? 4.416 -4.834 5.663 1.00 96.69 122 LEU A N 1
ATOM 1017 C CA . LEU A 1 122 ? 5.607 -4.602 6.476 1.00 96.69 122 LEU A CA 1
ATOM 1018 C C . LEU A 1 122 ? 6.907 -4.753 5.675 1.00 96.69 122 LEU A C 1
ATOM 1020 O O . LEU A 1 122 ? 7.817 -3.939 5.823 1.00 96.69 122 LEU A O 1
ATOM 1024 N N . TYR A 1 123 ? 7.029 -5.780 4.842 1.00 95.81 123 TYR A N 1
ATOM 1025 C CA . TYR A 1 123 ? 8.203 -5.961 3.994 1.00 95.81 123 TYR A CA 1
ATOM 1026 C C . TYR A 1 123 ? 8.379 -4.786 3.024 1.00 95.81 123 TYR A C 1
ATOM 1028 O O . TYR A 1 123 ? 9.471 -4.213 2.942 1.00 95.81 123 TYR A O 1
ATOM 1036 N N . SER A 1 124 ? 7.290 -4.377 2.364 1.00 94.06 124 SER A N 1
ATOM 1037 C CA . SER A 1 124 ? 7.290 -3.274 1.401 1.00 94.06 124 SER A CA 1
ATOM 1038 C C . SER A 1 124 ? 7.691 -1.932 2.020 1.00 94.06 124 SER A C 1
ATOM 1040 O O . SER A 1 124 ? 8.128 -1.049 1.296 1.00 94.06 124 SER A O 1
ATOM 1042 N N . THR A 1 125 ? 7.605 -1.774 3.347 1.00 93.75 125 THR A N 1
ATOM 1043 C CA . THR A 1 125 ? 8.037 -0.557 4.052 1.00 93.75 125 THR A CA 1
ATOM 1044 C C . THR A 1 125 ? 9.450 -0.644 4.636 1.00 93.75 125 THR A C 1
ATOM 1046 O O . THR A 1 125 ? 9.825 0.194 5.455 1.00 93.75 125 THR A O 1
ATOM 1049 N N . THR A 1 126 ? 10.233 -1.680 4.327 1.00 94.50 126 THR A N 1
ATOM 1050 C CA . THR A 1 126 ? 11.632 -1.755 4.781 1.00 94.50 126 THR A CA 1
ATOM 1051 C C . THR A 1 126 ? 12.520 -0.847 3.940 1.00 94.50 126 THR A C 1
ATOM 1053 O O . THR A 1 126 ? 12.342 -0.733 2.728 1.00 94.50 126 THR A O 1
ATOM 1056 N N . TRP A 1 127 ? 13.520 -0.216 4.562 1.00 92.19 127 TRP A N 1
ATOM 1057 C CA . TRP A 1 127 ? 14.482 0.583 3.802 1.00 92.19 127 TRP A CA 1
ATOM 1058 C C . TRP A 1 127 ? 15.330 -0.291 2.870 1.00 92.19 127 TRP A C 1
ATOM 1060 O O . TRP A 1 127 ? 15.717 0.142 1.791 1.00 92.19 127 TRP A O 1
ATOM 1070 N N . GLU A 1 128 ? 15.623 -1.527 3.269 1.00 91.19 128 GLU A N 1
ATOM 1071 C CA . GLU A 1 128 ? 16.385 -2.496 2.481 1.00 91.19 128 GLU A CA 1
ATOM 1072 C C . GLU A 1 128 ? 15.743 -2.766 1.127 1.00 91.19 128 GLU A C 1
ATOM 1074 O O . GLU A 1 128 ? 16.461 -2.860 0.132 1.00 91.19 128 GLU A O 1
ATOM 1079 N N . TYR A 1 129 ? 14.417 -2.860 1.111 1.00 89.69 129 TYR A N 1
ATOM 1080 C CA . TYR A 1 129 ? 13.629 -2.954 -0.101 1.00 89.69 129 TYR A CA 1
ATOM 1081 C C . TYR A 1 129 ? 13.570 -1.604 -0.829 1.00 89.69 129 TYR A C 1
ATOM 1083 O O . TYR A 1 129 ? 13.935 -1.499 -1.998 1.00 89.69 129 TYR A O 1
ATOM 1091 N N . ASP A 1 130 ? 13.170 -0.548 -0.122 1.00 88.38 130 ASP A N 1
ATOM 1092 C CA . ASP A 1 130 ? 12.810 0.730 -0.736 1.00 88.38 130 ASP A CA 1
ATOM 1093 C C . ASP A 1 130 ? 14.007 1.488 -1.338 1.00 88.38 130 ASP A C 1
ATOM 1095 O O . ASP A 1 130 ? 13.849 2.206 -2.323 1.00 88.38 130 ASP A O 1
ATOM 1099 N N . LYS A 1 131 ? 15.226 1.270 -0.819 1.00 87.12 131 LYS A N 1
ATOM 1100 C CA . LYS A 1 131 ? 16.472 1.881 -1.324 1.00 87.12 131 LYS A CA 1
ATOM 1101 C C . LYS A 1 131 ? 16.862 1.458 -2.744 1.00 87.12 131 LYS A C 1
ATOM 1103 O O . LYS A 1 131 ? 17.823 2.000 -3.282 1.00 87.12 131 LYS A O 1
ATOM 1108 N N . THR A 1 132 ? 16.195 0.448 -3.303 1.00 84.19 132 THR A N 1
ATOM 1109 C CA . THR A 1 132 ? 16.413 -0.008 -4.685 1.00 84.19 132 THR A CA 1
ATOM 1110 C C . THR A 1 132 ? 15.834 0.971 -5.708 1.00 84.19 132 THR A C 1
ATOM 1112 O O . THR A 1 132 ? 16.335 1.049 -6.828 1.00 84.19 132 THR A O 1
ATOM 1115 N N . ARG A 1 133 ? 14.853 1.785 -5.301 1.00 81.62 133 ARG A N 1
ATOM 1116 C CA . ARG A 1 133 ? 14.343 2.919 -6.075 1.00 81.62 133 ARG A CA 1
ATOM 1117 C C . ARG A 1 133 ? 15.351 4.056 -5.958 1.00 81.62 133 ARG A C 1
ATOM 1119 O O . ARG A 1 133 ? 15.794 4.366 -4.858 1.00 81.62 133 ARG A O 1
ATOM 1126 N N . MET A 1 134 ? 15.780 4.645 -7.072 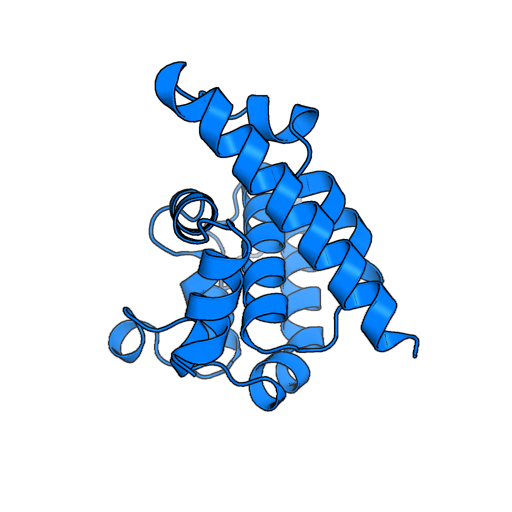1.00 83.38 134 MET A N 1
ATOM 1127 C CA . MET A 1 134 ? 16.873 5.630 -7.123 1.00 83.38 134 MET A CA 1
ATOM 1128 C C . MET A 1 134 ? 16.506 6.977 -6.460 1.00 83.38 134 MET A C 1
ATOM 1130 O O . MET A 1 134 ? 16.366 7.999 -7.128 1.00 83.38 134 MET A O 1
ATOM 1134 N N . TRP A 1 135 ? 16.348 6.994 -5.136 1.00 84.56 135 TRP A N 1
ATOM 1135 C CA . TRP A 1 135 ? 16.037 8.188 -4.356 1.00 84.56 135 TRP A CA 1
ATOM 1136 C C . TRP A 1 135 ? 17.178 9.199 -4.413 1.00 84.56 135 TRP A C 1
ATOM 1138 O O . TRP A 1 135 ? 18.349 8.862 -4.223 1.00 84.56 135 TRP A O 1
ATOM 1148 N N . THR A 1 136 ? 16.836 10.470 -4.588 1.00 85.94 136 THR A N 1
ATOM 1149 C CA . THR A 1 136 ? 17.808 11.557 -4.454 1.00 85.94 136 THR A CA 1
ATOM 1150 C C . THR A 1 136 ? 18.172 11.761 -2.979 1.00 85.94 136 THR A C 1
ATOM 1152 O O . THR A 1 136 ? 17.336 11.600 -2.086 1.00 85.94 136 THR A O 1
ATOM 1155 N N . GLU A 1 137 ? 19.427 12.129 -2.697 1.00 83.25 137 GLU A N 1
ATOM 1156 C CA . GLU A 1 137 ? 19.964 12.202 -1.324 1.00 83.25 137 GLU A CA 1
ATOM 1157 C C . GLU A 1 137 ? 19.115 13.069 -0.379 1.00 83.25 137 GLU A C 1
ATOM 1159 O O . GLU A 1 137 ? 18.941 12.728 0.793 1.00 83.25 137 GLU A O 1
ATOM 1164 N N . GLY A 1 138 ? 18.526 14.152 -0.901 1.00 82.94 138 GLY A N 1
ATOM 1165 C CA . GLY A 1 138 ? 17.655 15.053 -0.143 1.00 82.94 138 GLY A CA 1
ATOM 1166 C C . GLY A 1 138 ? 16.364 14.402 0.370 1.00 82.94 138 GLY A C 1
ATOM 1167 O O . GLY A 1 138 ? 15.853 14.813 1.411 1.00 82.94 138 GLY A O 1
ATOM 1168 N N . TYR A 1 139 ? 15.868 13.361 -0.303 1.00 86.75 139 TYR A N 1
ATOM 1169 C CA . TYR A 1 139 ? 14.604 12.698 0.035 1.00 86.75 139 TYR A CA 1
ATOM 1170 C C . TYR A 1 139 ? 14.800 11.429 0.865 1.00 86.75 139 TYR A C 1
ATOM 1172 O O . TYR A 1 139 ? 13.917 11.076 1.644 1.00 86.75 139 TYR A O 1
ATOM 1180 N N . VAL A 1 140 ? 15.977 10.793 0.806 1.00 90.44 140 VAL A N 1
ATOM 1181 C CA . VAL A 1 140 ? 16.281 9.546 1.538 1.00 90.44 140 VAL A CA 1
ATOM 1182 C C . VAL A 1 140 ? 15.942 9.645 3.027 1.00 90.44 140 VAL A C 1
ATOM 1184 O O . VAL A 1 140 ? 15.329 8.741 3.596 1.00 90.44 140 VAL A O 1
ATOM 1187 N N . LYS A 1 141 ? 16.336 10.742 3.688 1.00 90.38 141 LYS A N 1
ATOM 1188 C CA . LYS A 1 141 ? 16.086 10.922 5.127 1.00 90.38 141 LYS A CA 1
ATOM 1189 C C . LYS A 1 141 ? 14.589 10.997 5.436 1.00 90.38 141 LYS A C 1
ATOM 1191 O O . LYS A 1 141 ? 14.144 10.404 6.419 1.00 90.38 141 LYS A O 1
ATOM 1196 N N . GLN A 1 142 ? 13.833 11.723 4.616 1.00 89.19 142 GLN A N 1
ATOM 1197 C CA . GLN A 1 142 ? 12.394 11.881 4.799 1.00 89.19 142 GLN A CA 1
ATOM 1198 C C . GLN A 1 142 ? 11.655 10.576 4.490 1.00 89.19 142 GLN A C 1
ATOM 1200 O O . GLN A 1 142 ? 10.827 10.156 5.296 1.00 89.19 142 GLN A O 1
ATOM 1205 N N . ARG A 1 143 ? 12.030 9.888 3.406 1.00 90.94 143 ARG A N 1
ATOM 1206 C CA . ARG A 1 143 ? 11.456 8.600 3.012 1.00 90.94 143 ARG A CA 1
ATOM 1207 C C . ARG A 1 143 ? 11.638 7.541 4.095 1.00 90.94 143 ARG A C 1
ATOM 1209 O O . ARG A 1 143 ? 10.664 6.939 4.528 1.00 90.94 143 ARG A O 1
ATOM 1216 N N . LYS A 1 144 ? 12.856 7.381 4.630 1.00 92.44 144 LYS A N 1
ATOM 1217 C CA . LYS A 1 144 ? 13.125 6.469 5.762 1.00 92.44 144 LYS A CA 1
ATOM 1218 C C . LYS A 1 144 ? 12.206 6.732 6.951 1.00 92.44 144 LYS A C 1
ATOM 1220 O O . LYS A 1 144 ? 11.634 5.800 7.507 1.00 92.44 144 LYS A O 1
ATOM 1225 N N . LYS A 1 145 ? 12.057 8.006 7.325 1.00 91.69 145 LYS A N 1
ATOM 1226 C CA . LYS A 1 145 ? 11.191 8.411 8.434 1.00 91.69 145 LYS A CA 1
ATOM 1227 C C . LYS A 1 145 ? 9.721 8.090 8.141 1.00 91.69 145 LYS A C 1
ATOM 1229 O O . LYS A 1 145 ? 9.039 7.556 9.009 1.00 91.69 145 LYS A O 1
ATOM 1234 N N . ASN A 1 146 ? 9.237 8.396 6.938 1.00 91.50 146 ASN A N 1
ATOM 1235 C CA . ASN A 1 146 ? 7.861 8.105 6.535 1.00 91.50 146 ASN A CA 1
ATOM 1236 C C . ASN A 1 146 ? 7.575 6.599 6.545 1.00 91.50 146 ASN A C 1
ATOM 1238 O O . ASN A 1 146 ? 6.566 6.185 7.110 1.00 91.50 146 ASN A O 1
ATOM 1242 N N . LEU A 1 147 ? 8.487 5.786 6.003 1.00 93.19 147 LEU A N 1
ATOM 1243 C CA . LEU A 1 147 ? 8.402 4.326 6.021 1.00 93.19 147 LEU A CA 1
ATOM 1244 C C . LEU A 1 147 ? 8.319 3.766 7.442 1.00 93.19 147 LEU A C 1
ATOM 1246 O O . LEU A 1 147 ? 7.469 2.925 7.727 1.00 93.19 147 LEU A O 1
ATOM 1250 N N . GLU A 1 148 ? 9.168 4.252 8.349 1.00 93.88 148 GLU A N 1
ATOM 1251 C CA . GLU A 1 148 ? 9.165 3.828 9.750 1.00 93.88 148 GLU A CA 1
ATOM 1252 C C . GLU A 1 148 ? 7.847 4.189 10.450 1.00 93.88 148 GLU A C 1
ATOM 1254 O O . GLU A 1 148 ? 7.249 3.351 11.129 1.00 93.88 148 GLU A O 1
ATOM 1259 N N . ILE A 1 149 ? 7.352 5.414 10.249 1.00 94.38 149 ILE A N 1
ATOM 1260 C CA . ILE A 1 149 ? 6.067 5.849 10.807 1.00 94.38 149 ILE A CA 1
ATOM 1261 C C . ILE A 1 149 ? 4.929 4.995 10.243 1.00 94.38 149 ILE A C 1
ATOM 1263 O O . ILE A 1 149 ? 4.111 4.490 11.012 1.00 94.38 149 ILE A O 1
ATOM 1267 N N . PHE A 1 150 ? 4.886 4.792 8.925 1.00 94.81 150 PHE A N 1
ATOM 1268 C CA . PHE A 1 150 ? 3.855 3.987 8.278 1.00 94.81 150 PHE A CA 1
ATOM 1269 C C . PHE A 1 150 ? 3.850 2.551 8.811 1.00 94.81 150 PHE A C 1
ATOM 1271 O O . PHE A 1 150 ? 2.810 2.053 9.246 1.00 94.81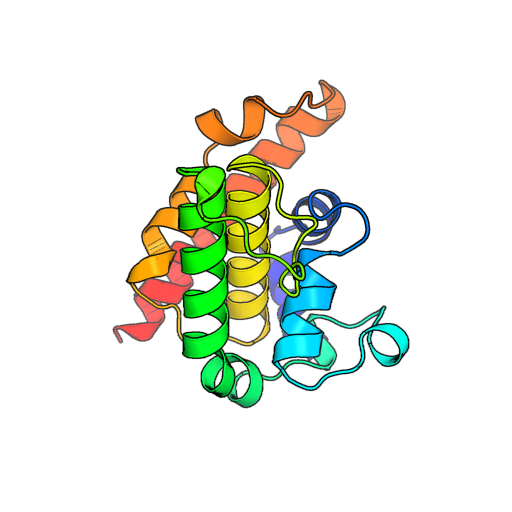 150 PHE A O 1
ATOM 1278 N N . ARG A 1 151 ? 5.028 1.926 8.889 1.00 95.25 151 ARG A N 1
ATOM 1279 C CA . ARG A 1 151 ? 5.218 0.592 9.465 1.00 95.25 151 ARG A CA 1
ATOM 1280 C C . ARG A 1 151 ? 4.668 0.504 10.889 1.00 95.25 151 ARG A C 1
ATOM 1282 O O . ARG A 1 151 ? 3.918 -0.416 11.209 1.00 95.25 151 ARG A O 1
ATOM 1289 N N . ASN A 1 152 ? 5.014 1.465 11.743 1.00 95.31 152 ASN A N 1
ATOM 1290 C CA . ASN A 1 152 ? 4.560 1.489 13.133 1.00 95.31 152 ASN A CA 1
ATOM 1291 C C . ASN A 1 152 ? 3.037 1.637 13.236 1.00 95.31 152 ASN A C 1
ATOM 1293 O O . ASN A 1 152 ? 2.410 0.974 14.063 1.00 95.31 152 ASN A O 1
ATOM 1297 N N . LEU A 1 153 ? 2.424 2.447 12.370 1.00 94.81 153 LEU A N 1
ATOM 1298 C CA . LEU A 1 153 ? 0.969 2.604 12.325 1.00 94.81 153 LEU A CA 1
ATOM 1299 C C . LEU A 1 153 ? 0.263 1.311 11.916 1.00 94.81 153 LEU A C 1
ATOM 1301 O O . LEU A 1 153 ? -0.727 0.951 12.548 1.00 94.81 153 LEU A O 1
ATOM 1305 N N . ILE A 1 154 ? 0.797 0.582 10.935 1.00 95.88 154 ILE A N 1
ATOM 1306 C CA . ILE A 1 154 ? 0.290 -0.735 10.529 1.00 95.88 154 ILE A CA 1
ATOM 1307 C C . ILE A 1 154 ? 0.359 -1.744 11.689 1.00 95.88 154 ILE A C 1
ATOM 1309 O O . ILE A 1 1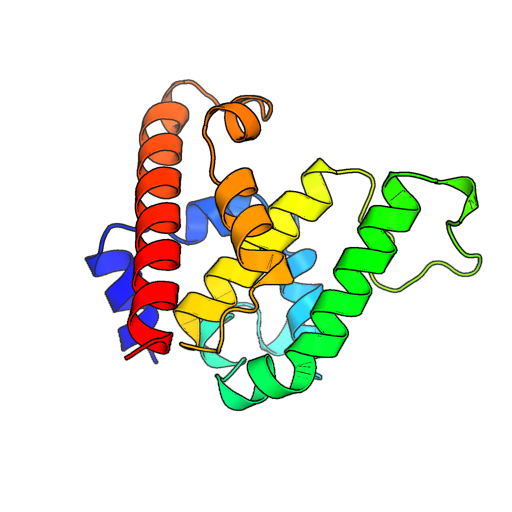54 ? -0.626 -2.426 11.980 1.00 95.88 154 ILE A O 1
ATOM 1313 N N . ILE A 1 155 ? 1.486 -1.798 12.409 1.00 95.38 155 ILE A N 1
ATOM 1314 C CA . ILE A 1 155 ? 1.668 -2.680 13.578 1.00 95.38 155 ILE A CA 1
ATOM 1315 C C . ILE A 1 155 ? 0.662 -2.340 14.689 1.00 95.38 155 ILE A C 1
ATOM 1317 O O . ILE A 1 155 ? 0.030 -3.231 15.270 1.00 95.38 155 ILE A O 1
ATOM 1321 N N . MET A 1 156 ? 0.499 -1.049 14.994 1.00 93.50 156 MET A N 1
ATOM 1322 C CA . MET A 1 156 ? -0.454 -0.580 16.002 1.00 93.50 156 MET A CA 1
ATOM 1323 C C . MET A 1 156 ? -1.895 -0.898 15.608 1.00 93.50 156 MET A C 1
ATOM 1325 O O . MET A 1 156 ? -2.655 -1.392 16.440 1.00 93.50 156 MET A O 1
ATOM 1329 N N . HIS A 1 157 ? -2.259 -0.649 14.347 1.00 93.31 157 HIS A N 1
ATOM 1330 C CA . HIS A 1 157 ? -3.580 -0.958 13.804 1.00 93.31 157 HIS A CA 1
ATOM 1331 C C . HIS A 1 157 ? -3.905 -2.440 13.987 1.00 93.31 157 HIS A C 1
ATOM 1333 O O . HIS A 1 157 ? -4.900 -2.777 14.628 1.00 93.31 157 HIS A O 1
ATOM 1339 N N . LYS A 1 158 ? -2.989 -3.330 13.578 1.00 92.88 158 LYS A N 1
ATOM 1340 C CA . LYS A 1 158 ? -3.180 -4.778 13.733 1.00 92.88 158 LYS A CA 1
ATOM 1341 C C . LYS A 1 158 ? -3.317 -5.223 15.186 1.00 92.88 158 LYS A C 1
ATOM 1343 O O . LYS A 1 158 ? -4.054 -6.158 15.491 1.00 92.88 158 LYS A O 1
ATOM 1348 N N . SER A 1 159 ? -2.582 -4.577 16.086 1.00 88.00 159 SER A N 1
ATOM 1349 C CA . SER A 1 159 ? -2.624 -4.886 17.518 1.00 88.00 159 SER A CA 1
ATOM 1350 C C . SER A 1 159 ? -3.949 -4.471 18.161 1.00 88.00 159 SER A C 1
ATOM 1352 O O . SER A 1 159 ? -4.424 -5.156 19.065 1.00 88.00 159 SER A O 1
ATOM 1354 N N . ASN A 1 160 ? -4.554 -3.379 17.689 1.00 84.88 160 ASN A N 1
ATOM 1355 C CA . ASN A 1 160 ? -5.836 -2.885 18.188 1.00 84.88 160 ASN A CA 1
ATOM 1356 C C . ASN A 1 160 ? -7.025 -3.734 17.720 1.00 84.88 160 ASN A C 1
ATOM 1358 O O . ASN A 1 160 ? -7.999 -3.824 18.451 1.00 84.88 160 ASN A O 1
ATOM 1362 N N . GLU A 1 161 ? -6.939 -4.398 16.565 1.00 82.50 161 GLU A N 1
ATOM 1363 C CA . GLU A 1 161 ? -7.973 -5.342 16.099 1.00 82.50 161 GLU A CA 1
ATOM 1364 C C . GLU A 1 161 ? -8.100 -6.603 16.964 1.00 82.50 161 GLU A C 1
ATOM 1366 O O . GLU A 1 161 ? -9.122 -7.281 16.920 1.00 82.50 161 GLU A O 1
ATOM 1371 N N . LYS A 1 162 ? -7.047 -6.963 17.709 1.00 68.38 162 LYS A N 1
ATOM 1372 C CA . LYS A 1 162 ? -7.021 -8.156 18.573 1.00 68.38 162 LYS A CA 1
ATOM 1373 C C . LYS A 1 162 ? -7.583 -7.901 19.979 1.00 68.38 162 LYS A C 1
ATOM 1375 O O . LYS A 1 162 ? -7.575 -8.829 20.788 1.00 68.38 162 LYS A O 1
ATOM 1380 N N . ARG A 1 163 ? -7.971 -6.662 20.292 1.00 50.34 163 ARG A N 1
ATOM 1381 C CA . ARG A 1 163 ? -8.531 -6.246 21.586 1.00 50.34 163 ARG A CA 1
ATOM 1382 C C . ARG A 1 163 ? -10.041 -6.116 21.491 1.00 50.34 163 ARG A C 1
ATOM 1384 O O . ARG A 1 163 ? -10.690 -6.485 22.490 1.00 50.34 163 ARG A O 1
#

Sequence (163 aa):
MLKVMDELIRRGLNPFDINELDHEHQWERFFLELCGLDFETSYSCLGKVITREVLEYFLDEILNYIHKFKEIVENPILRPKPPLKGSWVADMDDIYIGYQILGLLILYTNARLPFEVYDAILYSTTWEYDKTRMWTEGYVKQRKKNLEIFRNLIIMHKSNEKR